Protein AF-A0AB36JUI7-F1 (afdb_monomer)

Mean predicted aligned error: 5.94 Å

Secondary structure (DSSP, 8-state):
-HHHHHHHHHHHHHHHHHHHHHH-HHHIIIIIIIIIIIHHHHHHHHHT-HHHHHTTTHHHHHHHHHHHHHHHHHHHHHHHHHTT---S---

Organism: NCBI:txid1908198

Nearest PDB structures (foldseek):
  5z51-assembly1_A  TM=6.306E-01  e=5.910E+00  Mycobacterium tuberculosis H37Rv

pLDDT: mean 90.07, std 15.05, range [38.38, 98.69]

Solvent-accessible surface area (backbone atoms only — not comparable to full-atom values): 4993 Å² total; per-residue (Å²): 110,71,69,60,54,54,53,52,50,52,29,33,56,50,24,55,53,49,55,56,43,67,70,34,69,64,46,37,52,52,46,55,42,38,46,56,43,51,44,41,56,50,38,60,54,46,59,72,34,65,72,32,53,77,67,65,43,46,63,62,47,49,52,54,44,50,52,42,50,54,54,52,51,50,52,52,48,32,47,64,58,19,73,62,63,74,75,93,78,76,133

Foldseek 3Di:
DVVVVVVLVVLQVLLVVLVVLCVDPVSCVCQVPNQQPPLLVVLVVLLPDPVCVVVVVNVVSVVSNVVSVVVVVVNVVSNVSNVPDPPPPPD

Structure (mmCIF, N/CA/C/O backbone):
data_AF-A0AB36JUI7-F1
#
_entry.id   AF-A0AB36JUI7-F1
#
loop_
_atom_site.group_PDB
_atom_site.id
_atom_site.type_symbol
_atom_site.label_atom_id
_atom_site.label_alt_id
_atom_site.label_comp_id
_atom_site.label_asym_id
_atom_site.label_entity_id
_atom_site.label_seq_id
_atom_site.pdbx_PDB_ins_code
_atom_site.Cartn_x
_atom_site.Cartn_y
_atom_site.Cartn_z
_atom_site.occupancy
_atom_site.B_iso_or_equiv
_atom_site.auth_seq_id
_atom_site.auth_comp_id
_atom_site.auth_asym_id
_atom_site.auth_atom_id
_atom_site.pdbx_PDB_model_num
ATOM 1 N N . GLN A 1 1 ? 31.153 0.828 -13.019 1.00 61.03 1 GLN A N 1
ATOM 2 C CA . GLN A 1 1 ? 30.295 1.150 -14.173 1.00 61.03 1 GLN A CA 1
ATOM 3 C C . GLN A 1 1 ? 29.275 0.038 -14.361 1.00 61.03 1 GLN A C 1
ATOM 5 O O . GLN A 1 1 ? 28.115 0.290 -14.092 1.00 61.03 1 GLN A O 1
ATOM 10 N N . GLU A 1 2 ? 29.715 -1.206 -14.557 1.00 62.47 2 GLU A N 1
ATOM 11 C CA . GLU A 1 2 ? 28.845 -2.390 -14.718 1.00 62.47 2 GLU A CA 1
ATOM 12 C C . GLU A 1 2 ? 27.763 -2.592 -13.626 1.00 62.47 2 GLU A C 1
ATOM 14 O O . GLU A 1 2 ? 26.611 -2.851 -13.948 1.00 62.47 2 GLU A O 1
ATOM 19 N N . ILE A 1 3 ? 28.075 -2.405 -12.333 1.00 65.12 3 ILE A N 1
ATOM 20 C CA . ILE A 1 3 ? 27.075 -2.547 -11.244 1.00 65.12 3 ILE A CA 1
ATOM 21 C C . ILE A 1 3 ? 25.949 -1.503 -11.350 1.00 65.12 3 ILE A C 1
ATOM 23 O O . ILE A 1 3 ? 24.790 -1.832 -11.125 1.00 65.12 3 ILE A O 1
ATOM 27 N N . LEU A 1 4 ? 26.282 -0.263 -11.726 1.00 64.69 4 LEU A N 1
ATOM 28 C CA . LEU A 1 4 ? 25.301 0.821 -11.850 1.00 64.69 4 LEU A CA 1
ATOM 29 C C . LEU A 1 4 ? 24.381 0.600 -13.057 1.00 64.69 4 LEU A C 1
ATOM 31 O O . LEU A 1 4 ? 23.189 0.866 -12.976 1.00 64.69 4 LEU A O 1
ATOM 35 N N . GLU A 1 5 ? 24.915 0.068 -14.157 1.00 66.44 5 GLU A N 1
ATOM 36 C CA . GLU A 1 5 ? 24.139 -0.267 -15.359 1.00 66.44 5 GLU A CA 1
ATOM 37 C C . GLU A 1 5 ? 23.146 -1.413 -15.094 1.00 66.44 5 GLU A C 1
ATOM 39 O O . GLU A 1 5 ? 21.990 -1.351 -15.515 1.00 66.44 5 GLU A O 1
ATOM 44 N N . VAL A 1 6 ? 23.559 -2.434 -14.330 1.00 67.31 6 VAL A N 1
ATOM 45 C CA . VAL A 1 6 ? 22.677 -3.540 -13.915 1.00 67.31 6 VAL A CA 1
ATOM 46 C C . VAL A 1 6 ? 21.580 -3.055 -12.963 1.00 67.31 6 VAL A C 1
ATOM 48 O O . VAL A 1 6 ? 20.417 -3.428 -13.130 1.00 6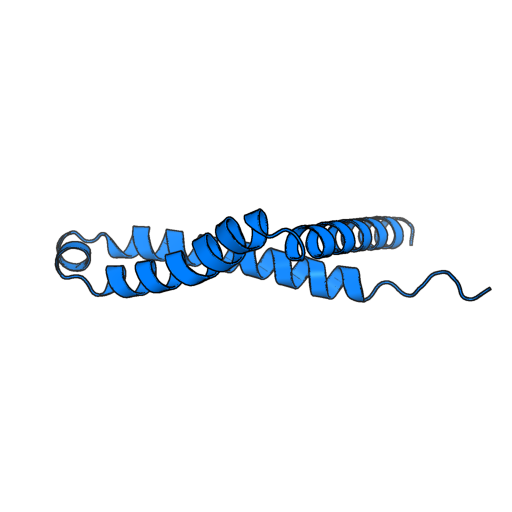7.31 6 VAL A O 1
ATOM 51 N N . GLU A 1 7 ? 21.921 -2.206 -11.989 1.00 67.62 7 GLU A N 1
ATOM 52 C CA . GLU A 1 7 ? 20.938 -1.610 -11.077 1.00 67.62 7 GLU A CA 1
ATOM 53 C C . GLU A 1 7 ? 19.939 -0.712 -11.823 1.00 67.62 7 GLU A C 1
ATOM 55 O O . GLU A 1 7 ? 18.734 -0.820 -11.588 1.00 67.62 7 GLU A O 1
ATOM 60 N N . ASN A 1 8 ? 20.398 0.105 -12.775 1.00 78.56 8 ASN A N 1
ATOM 61 C CA . ASN A 1 8 ? 19.524 0.950 -13.593 1.00 78.56 8 ASN A CA 1
ATOM 62 C C . ASN A 1 8 ? 18.531 0.125 -14.423 1.00 78.56 8 ASN A C 1
ATOM 64 O O . ASN A 1 8 ? 17.337 0.440 -14.456 1.00 78.56 8 ASN A O 1
ATOM 68 N N . ARG A 1 9 ? 18.987 -0.969 -15.049 1.00 84.50 9 ARG A N 1
ATOM 69 C CA . ARG A 1 9 ? 18.103 -1.860 -15.816 1.00 84.50 9 ARG A CA 1
ATOM 70 C C . ARG A 1 9 ? 17.039 -2.507 -14.929 1.00 84.50 9 ARG A C 1
ATOM 72 O O . ARG A 1 9 ? 15.869 -2.523 -15.301 1.00 84.50 9 ARG A O 1
ATOM 79 N N . TYR A 1 10 ? 17.424 -2.972 -13.740 1.00 89.44 10 TYR A N 1
ATOM 80 C CA . TYR A 1 10 ? 16.496 -3.568 -12.777 1.00 89.44 10 TYR A CA 1
ATOM 81 C C . TYR A 1 10 ? 15.350 -2.614 -12.399 1.00 89.44 10 TYR A C 1
ATOM 83 O O . TYR A 1 10 ? 14.180 -3.002 -12.435 1.00 89.44 10 TYR A O 1
ATOM 91 N N . TRP A 1 11 ? 15.659 -1.355 -12.067 1.00 90.81 11 TRP A N 1
ATOM 92 C CA . TRP A 1 11 ? 14.629 -0.379 -11.692 1.00 90.81 11 TRP A CA 1
ATOM 93 C C . TRP A 1 11 ? 13.750 0.041 -12.873 1.00 90.81 11 TRP A C 1
ATOM 95 O O . TRP A 1 11 ? 12.549 0.232 -12.686 1.00 90.81 11 TRP A O 1
ATOM 105 N N . THR A 1 12 ? 14.313 0.105 -14.081 1.00 92.25 12 THR A N 1
ATOM 106 C CA . THR A 1 12 ? 13.568 0.391 -15.320 1.00 92.25 12 THR A CA 1
ATOM 107 C C . THR A 1 12 ? 12.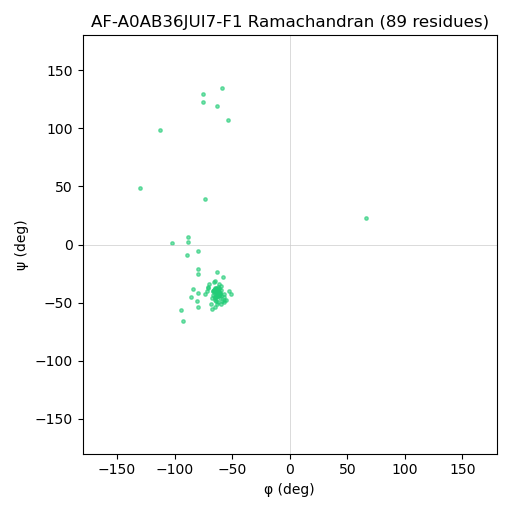541 -0.705 -15.620 1.00 92.25 12 THR A C 1
ATOM 109 O O . THR A 1 12 ? 11.364 -0.426 -15.841 1.00 92.25 12 THR A O 1
ATOM 112 N N . GLU A 1 13 ? 12.949 -1.976 -15.562 1.00 93.62 13 GLU A N 1
ATOM 113 C CA . GLU A 1 13 ? 12.035 -3.113 -15.743 1.00 93.62 13 GLU A CA 1
ATOM 114 C C . GLU A 1 13 ? 10.940 -3.124 -14.670 1.00 93.62 13 GLU A C 1
ATOM 116 O O . GLU A 1 13 ? 9.756 -3.321 -14.966 1.00 93.62 13 GLU A O 1
ATOM 121 N N . MET A 1 14 ? 11.316 -2.850 -13.418 1.00 95.88 14 MET A N 1
ATOM 122 C CA . MET A 1 14 ? 10.360 -2.791 -12.319 1.00 95.88 14 MET A CA 1
ATOM 123 C C . MET A 1 14 ? 9.344 -1.663 -12.472 1.00 95.88 14 MET A C 1
ATOM 125 O O . MET A 1 14 ? 8.164 -1.862 -12.169 1.00 95.88 14 MET A O 1
ATOM 129 N N . PHE A 1 15 ? 9.777 -0.510 -12.977 1.00 96.06 15 PHE A N 1
ATOM 130 C CA . PHE A 1 15 ? 8.899 0.602 -13.301 1.00 96.06 15 PHE A CA 1
ATOM 131 C C . PHE A 1 15 ? 7.893 0.228 -14.390 1.00 96.06 15 PHE A C 1
ATOM 133 O O . PHE A 1 15 ? 6.692 0.361 -14.154 1.00 96.06 15 PHE A O 1
ATOM 140 N N . HIS A 1 16 ? 8.338 -0.358 -15.506 1.00 95.69 16 HIS A N 1
ATOM 141 C CA . HIS A 1 16 ? 7.431 -0.814 -16.565 1.00 95.69 16 HIS A CA 1
ATOM 142 C C . HIS A 1 16 ? 6.386 -1.817 -16.055 1.00 95.69 16 HIS A C 1
ATOM 144 O O . HIS A 1 16 ? 5.200 -1.718 -16.376 1.00 95.69 16 HIS A O 1
ATOM 150 N N . HIS A 1 17 ? 6.788 -2.773 -15.212 1.00 97.12 17 HIS A N 1
ATOM 151 C CA . HIS A 1 17 ? 5.843 -3.701 -14.590 1.00 97.12 17 HIS A CA 1
ATOM 152 C C . HIS A 1 17 ? 4.838 -2.989 -13.683 1.00 97.12 17 HIS A C 1
ATOM 154 O O . HIS A 1 17 ? 3.645 -3.303 -13.714 1.00 97.12 17 HIS A O 1
ATOM 160 N N . LEU A 1 18 ? 5.298 -2.026 -12.884 1.00 97.12 18 LEU A N 1
ATOM 161 C CA . LEU A 1 18 ? 4.427 -1.250 -12.012 1.00 97.12 18 LEU A CA 1
ATOM 162 C C . LEU A 1 18 ? 3.438 -0.392 -12.814 1.00 97.12 18 LEU A C 1
ATOM 164 O O . LEU A 1 18 ? 2.266 -0.330 -12.442 1.00 97.12 18 LEU A O 1
ATOM 168 N N . GLU A 1 19 ? 3.857 0.215 -13.924 1.00 97.00 19 GLU A N 1
ATOM 169 C CA . GLU A 1 19 ? 2.971 0.973 -14.812 1.00 97.00 19 GLU A CA 1
ATOM 170 C C . GLU A 1 19 ? 1.858 0.102 -15.402 1.00 97.00 19 GLU A C 1
ATOM 172 O O . GLU A 1 19 ? 0.680 0.472 -15.356 1.00 97.00 19 GLU A O 1
ATOM 177 N N . GLU A 1 20 ? 2.198 -1.088 -15.901 1.00 97.56 20 GLU A N 1
ATOM 178 C CA . GLU A 1 20 ? 1.209 -2.029 -16.430 1.00 97.56 20 GLU A CA 1
ATOM 179 C C . GLU A 1 20 ? 0.245 -2.517 -15.340 1.00 97.56 20 GLU A C 1
ATOM 181 O O . GLU A 1 20 ? -0.975 -2.562 -15.542 1.00 97.56 20 GLU A O 1
ATOM 186 N N . LEU A 1 21 ? 0.753 -2.800 -14.137 1.00 97.75 21 LEU A N 1
ATOM 187 C CA . LEU A 1 21 ? -0.090 -3.138 -12.991 1.00 97.75 21 LEU A CA 1
ATOM 188 C C . LEU A 1 21 ? -1.034 -1.990 -12.628 1.00 97.75 21 LEU A C 1
ATOM 190 O O . LEU A 1 21 ? -2.221 -2.226 -12.395 1.00 97.75 21 LEU A O 1
ATOM 194 N N . LYS A 1 22 ? -0.561 -0.740 -12.642 1.00 97.25 22 LYS A N 1
ATOM 195 C CA . LYS A 1 22 ? -1.394 0.436 -12.360 1.00 97.25 22 LYS A CA 1
ATOM 196 C C . LYS A 1 22 ? -2.522 0.625 -13.377 1.00 97.25 22 LYS A C 1
ATOM 198 O O . LYS A 1 22 ? -3.540 1.209 -13.010 1.00 97.25 22 LYS A O 1
ATOM 203 N N . LYS A 1 23 ? -2.417 0.096 -14.602 1.00 97.94 23 LYS A N 1
ATOM 204 C CA . LYS A 1 23 ? -3.508 0.084 -15.601 1.00 97.94 23 LYS A CA 1
ATOM 205 C C . LYS A 1 23 ? -4.536 -1.032 -15.353 1.00 97.94 23 LYS A C 1
ATOM 207 O O . LYS A 1 23 ? -5.678 -0.940 -15.811 1.00 97.94 23 LYS A O 1
ATOM 212 N N . ASN A 1 24 ? -4.174 -2.084 -14.618 1.00 98.38 24 ASN A N 1
ATOM 213 C CA . ASN A 1 24 ? -5.047 -3.224 -14.352 1.00 98.38 24 ASN A CA 1
ATOM 214 C C . ASN A 1 24 ? -6.135 -2.895 -13.307 1.00 98.38 24 ASN A C 1
ATOM 216 O O . ASN A 1 24 ? -5.848 -2.580 -12.153 1.00 98.38 24 ASN A O 1
ATOM 220 N N . LYS A 1 25 ? -7.413 -3.057 -13.676 1.00 98.50 25 LYS A N 1
ATOM 221 C CA . LYS A 1 25 ? -8.564 -2.741 -12.803 1.00 98.50 25 LYS A CA 1
ATOM 222 C C . LYS A 1 25 ? -8.615 -3.563 -11.510 1.00 98.50 25 LYS A C 1
ATOM 224 O O . LYS A 1 25 ? -9.065 -3.057 -10.485 1.00 98.50 25 LYS A O 1
ATOM 229 N N . HIS A 1 26 ? -8.177 -4.821 -11.540 1.00 98.50 26 HIS A N 1
ATOM 230 C CA . HIS A 1 26 ? -8.157 -5.668 -10.346 1.00 98.50 26 HIS A CA 1
ATOM 231 C C . HIS A 1 26 ? -7.059 -5.227 -9.381 1.00 98.50 26 HIS A C 1
ATOM 233 O O . HIS A 1 26 ? -7.299 -5.162 -8.178 1.00 98.50 26 HIS A O 1
ATOM 239 N N . PHE A 1 27 ? -5.892 -4.852 -9.906 1.00 98.50 27 PHE A N 1
ATOM 240 C CA . PHE A 1 27 ? -4.811 -4.288 -9.105 1.00 98.50 27 PHE A CA 1
ATOM 241 C C . PHE A 1 27 ? -5.205 -2.947 -8.477 1.00 98.50 27 PHE A C 1
ATOM 243 O O . PHE A 1 27 ? -5.028 -2.753 -7.273 1.00 98.50 27 PHE A O 1
ATOM 250 N N . GLN A 1 28 ? -5.824 -2.057 -9.259 1.00 98.62 28 GLN A N 1
ATOM 251 C CA . GLN A 1 28 ? -6.374 -0.797 -8.755 1.00 98.62 28 GLN A CA 1
ATOM 252 C C . GLN A 1 28 ? -7.368 -1.032 -7.611 1.00 98.62 28 GLN A C 1
ATOM 254 O O . GLN A 1 28 ? -7.269 -0.389 -6.569 1.00 98.62 28 GLN A O 1
ATOM 259 N N . ALA A 1 29 ? -8.308 -1.968 -7.773 1.00 98.69 29 ALA A N 1
ATOM 260 C CA . ALA A 1 29 ? -9.315 -2.249 -6.756 1.00 98.69 29 ALA A CA 1
ATOM 261 C C . ALA A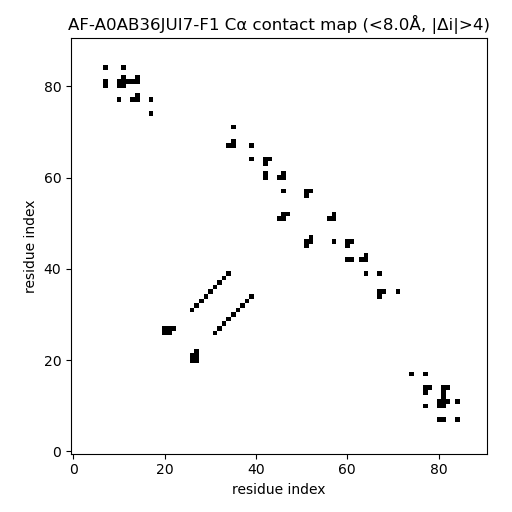 1 29 ? -8.718 -2.880 -5.488 1.00 98.69 29 ALA A C 1
ATOM 263 O O . ALA A 1 29 ? -9.050 -2.462 -4.380 1.00 98.69 29 ALA A O 1
ATOM 264 N N . LEU A 1 30 ? -7.846 -3.879 -5.640 1.00 98.50 30 LEU A N 1
ATOM 265 C CA . LEU A 1 30 ? -7.342 -4.670 -4.520 1.00 98.50 30 LEU A CA 1
ATOM 266 C C . LEU A 1 30 ? -6.210 -3.965 -3.768 1.00 98.50 30 LEU A C 1
ATOM 268 O O . LEU A 1 30 ? -6.243 -3.889 -2.542 1.00 98.50 30 LEU A O 1
ATOM 272 N N . ILE A 1 31 ? -5.212 -3.460 -4.492 1.00 98.38 31 ILE A N 1
ATOM 273 C CA . ILE A 1 31 ? -3.985 -2.929 -3.895 1.00 98.38 31 ILE A CA 1
ATOM 274 C C . ILE A 1 31 ? -4.089 -1.421 -3.701 1.00 98.38 31 ILE A C 1
ATOM 276 O O . ILE A 1 31 ? -3.978 -0.959 -2.569 1.00 98.38 31 ILE A O 1
ATOM 280 N N . LEU A 1 32 ? -4.359 -0.650 -4.760 1.00 98.25 32 LEU A N 1
ATOM 281 C CA . LEU A 1 32 ? -4.351 0.816 -4.651 1.00 98.25 32 LEU A CA 1
ATOM 282 C C . LEU A 1 32 ? -5.516 1.324 -3.792 1.00 98.25 32 LEU A C 1
ATOM 284 O O . LEU A 1 32 ? -5.313 2.066 -2.835 1.00 98.25 32 LEU A O 1
ATOM 288 N N . LYS A 1 33 ? -6.739 0.881 -4.093 1.00 98.38 33 LYS A N 1
ATOM 289 C CA . LYS A 1 33 ? -7.925 1.260 -3.325 1.00 98.38 33 LYS A CA 1
ATOM 290 C C . LYS A 1 33 ? -8.051 0.442 -2.040 1.00 98.38 33 LYS A C 1
ATOM 292 O O . LYS A 1 33 ? -8.153 1.016 -0.966 1.00 98.38 33 LYS A O 1
ATOM 297 N N . GLY A 1 34 ? -8.028 -0.887 -2.120 1.00 98.44 34 GLY A N 1
ATOM 298 C CA . GLY A 1 34 ? -8.262 -1.741 -0.952 1.00 98.44 34 GLY A CA 1
ATOM 299 C C . GLY A 1 34 ? -7.155 -1.659 0.103 1.00 98.44 34 GLY A C 1
ATOM 300 O O . GLY A 1 34 ? -7.424 -1.382 1.273 1.00 98.44 34 GLY A O 1
ATOM 301 N N . TYR A 1 35 ? -5.907 -1.908 -0.295 1.00 98.31 35 TYR A N 1
ATOM 302 C CA . TYR A 1 35 ? -4.793 -2.033 0.645 1.00 98.31 35 TYR A CA 1
ATOM 303 C C . TYR A 1 35 ? -4.147 -0.692 1.020 1.00 98.31 35 TYR A C 1
ATOM 305 O O . TYR A 1 35 ? -3.911 -0.457 2.201 1.00 98.31 35 TYR A O 1
ATOM 313 N N . PHE A 1 36 ? -3.874 0.200 0.064 1.00 98.25 36 PHE A N 1
ATOM 314 C CA . PHE A 1 36 ? -3.234 1.486 0.375 1.00 98.25 36 PHE A CA 1
ATOM 315 C C . PHE A 1 36 ? -4.210 2.518 0.936 1.00 98.25 36 PHE A C 1
ATOM 317 O O . PHE A 1 36 ? -3.879 3.201 1.901 1.00 98.25 36 PHE A O 1
ATOM 324 N N . GLN A 1 37 ? -5.420 2.618 0.384 1.00 98.25 37 GLN A N 1
ATOM 325 C CA . GLN A 1 37 ? -6.381 3.633 0.811 1.00 98.25 37 GLN A CA 1
ATOM 326 C C . GLN A 1 37 ? -7.328 3.128 1.910 1.00 98.25 37 GLN A C 1
ATOM 328 O O . GLN A 1 37 ? -7.277 3.606 3.045 1.00 98.25 37 GLN A O 1
ATOM 333 N N . ASP A 1 38 ? -8.189 2.158 1.598 1.00 98.44 38 ASP A N 1
ATOM 334 C CA . ASP A 1 38 ? -9.287 1.746 2.476 1.00 98.44 38 ASP A CA 1
ATOM 335 C C . ASP A 1 38 ? -8.747 1.140 3.787 1.00 98.44 38 ASP A C 1
ATOM 337 O O . ASP A 1 38 ? -9.188 1.513 4.877 1.00 98.44 38 ASP A O 1
ATOM 341 N N . LYS A 1 39 ? -7.739 0.254 3.720 1.00 97.56 39 LYS A N 1
ATOM 342 C CA . LYS A 1 3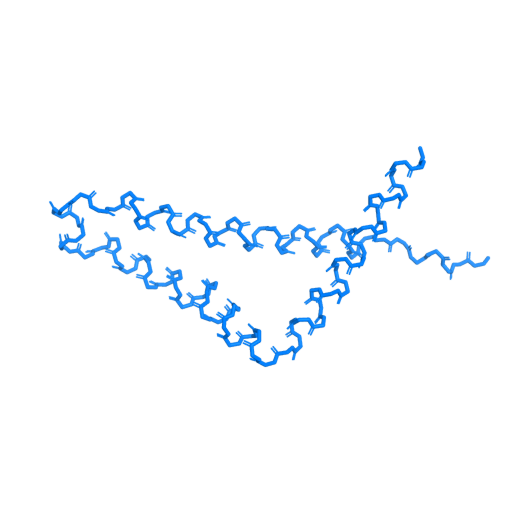9 ? -7.117 -0.333 4.921 1.00 97.56 39 LYS A CA 1
ATOM 343 C C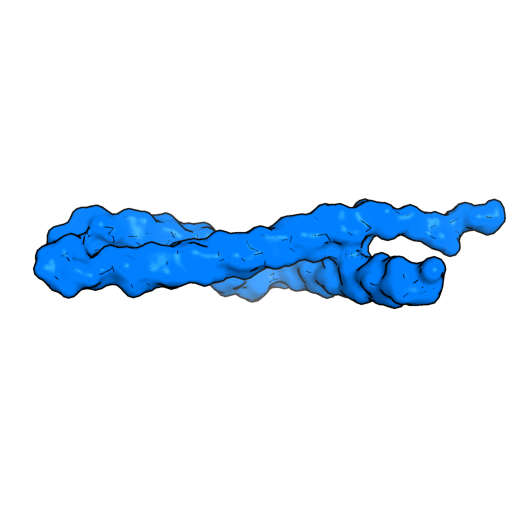 . LYS A 1 39 ? -6.443 0.723 5.803 1.00 97.56 39 LYS A C 1
ATOM 345 O O . LYS A 1 39 ? -6.576 0.633 7.022 1.00 97.56 39 LYS A O 1
ATOM 350 N N . ALA A 1 40 ? -5.772 1.723 5.228 1.00 97.50 40 ALA A N 1
ATOM 351 C CA . ALA A 1 40 ? -5.136 2.787 6.005 1.00 97.50 40 ALA A CA 1
ATOM 352 C C . ALA A 1 40 ? -6.169 3.640 6.759 1.00 97.50 40 ALA A C 1
ATOM 354 O O . ALA A 1 40 ? -6.050 3.835 7.969 1.00 97.50 40 ALA A O 1
ATOM 355 N N . VAL A 1 41 ? -7.231 4.077 6.074 1.00 98.25 41 VAL A N 1
ATOM 356 C CA . VAL A 1 41 ? -8.330 4.848 6.687 1.00 98.25 41 VAL A CA 1
ATOM 357 C C . VAL A 1 41 ? -9.005 4.052 7.808 1.00 98.25 41 VAL A C 1
ATOM 359 O O . VAL A 1 41 ? -9.244 4.574 8.903 1.00 98.25 41 VAL A O 1
ATOM 362 N N . ASN A 1 42 ? -9.264 2.766 7.566 1.00 97.75 42 ASN A N 1
ATOM 363 C CA . ASN A 1 42 ? -9.850 1.878 8.564 1.00 97.75 42 ASN A CA 1
ATOM 364 C C . ASN A 1 42 ? -8.916 1.672 9.761 1.00 97.75 42 ASN A C 1
ATOM 366 O O . ASN A 1 42 ? -9.371 1.723 10.902 1.00 97.75 42 ASN A O 1
ATOM 370 N N . GLY A 1 43 ? -7.615 1.487 9.528 1.00 97.38 43 GLY A N 1
ATOM 371 C CA . GLY A 1 43 ? -6.621 1.336 10.590 1.00 97.38 43 GLY A CA 1
ATOM 372 C C . GLY A 1 43 ? -6.525 2.577 11.478 1.00 97.38 43 GLY A C 1
ATOM 373 O O . GLY A 1 43 ? -6.564 2.458 12.700 1.00 97.38 43 GLY A O 1
ATOM 374 N N . VAL A 1 44 ? -6.504 3.779 10.891 1.00 96.94 44 VAL A N 1
ATOM 375 C CA . VAL A 1 44 ? -6.532 5.037 11.660 1.00 96.94 44 VAL A CA 1
ATOM 376 C C . VAL A 1 44 ? -7.808 5.143 12.497 1.00 96.94 44 VAL A C 1
ATOM 378 O O . VAL A 1 44 ? -7.750 5.506 13.670 1.00 96.94 44 VAL A O 1
ATOM 381 N N . SER A 1 45 ? -8.952 4.755 11.934 1.00 97.50 45 SER A N 1
ATOM 382 C CA . SER A 1 45 ? -10.219 4.731 12.670 1.00 97.50 45 SER A CA 1
ATOM 383 C C . SER A 1 45 ? -10.196 3.726 13.829 1.00 97.50 45 SER A C 1
ATOM 385 O O . SER A 1 45 ? -10.689 4.026 14.914 1.00 97.50 45 SER A O 1
ATOM 387 N N . LEU A 1 46 ? -9.588 2.548 13.636 1.00 97.12 46 LEU A N 1
ATOM 388 C CA . LEU A 1 46 ? -9.431 1.525 14.675 1.00 97.12 46 LEU A CA 1
ATOM 389 C C . LEU A 1 46 ? -8.586 2.015 15.855 1.00 97.12 46 LEU A C 1
ATOM 391 O O . LEU A 1 46 ? -8.908 1.690 16.996 1.00 97.12 46 LEU A O 1
ATOM 395 N N . LEU A 1 47 ? -7.548 2.825 15.616 1.00 97.38 47 LEU A N 1
ATOM 396 C CA . LEU A 1 47 ? -6.708 3.372 16.691 1.00 97.38 47 LEU A CA 1
ATOM 397 C C . LEU A 1 47 ? -7.497 4.190 17.722 1.00 97.38 47 LEU A C 1
ATOM 399 O O . LEU A 1 47 ? -7.080 4.258 18.880 1.00 97.38 47 LEU A O 1
ATOM 403 N N . ALA A 1 48 ? -8.614 4.792 17.309 1.00 96.12 48 ALA A N 1
ATOM 404 C CA . ALA A 1 48 ? -9.480 5.597 18.164 1.00 96.12 48 ALA A CA 1
ATOM 405 C C . ALA A 1 48 ? -10.576 4.785 18.875 1.00 96.12 48 ALA A C 1
ATOM 407 O O . ALA A 1 48 ? -11.268 5.328 19.731 1.00 96.12 48 ALA A O 1
ATOM 408 N N . GLN A 1 49 ? -10.768 3.505 18.542 1.00 97.44 49 GLN A N 1
ATOM 409 C CA . GLN A 1 49 ? -11.842 2.715 19.141 1.00 97.44 49 GLN A CA 1
ATOM 410 C C . GLN A 1 49 ? -11.499 2.308 20.577 1.00 97.44 49 GLN A C 1
ATOM 412 O O . GLN A 1 49 ? -10.459 1.696 20.824 1.00 97.44 49 GLN A O 1
ATOM 417 N N . ASP A 1 50 ? -12.418 2.562 21.513 1.00 97.12 50 ASP A N 1
ATOM 418 C CA . ASP A 1 50 ? -12.228 2.285 22.945 1.00 97.12 50 ASP A CA 1
ATOM 419 C C . ASP A 1 50 ? -11.793 0.847 23.217 1.00 97.12 50 ASP A C 1
ATOM 421 O O . ASP A 1 50 ? -10.896 0.604 24.020 1.00 97.12 50 ASP A O 1
ATOM 425 N N . HIS A 1 51 ? -12.368 -0.117 22.498 1.00 96.19 51 HIS A N 1
ATOM 426 C CA . HIS A 1 51 ? -12.005 -1.519 22.660 1.00 96.19 51 HIS A CA 1
ATOM 427 C C . HIS A 1 51 ? -10.548 -1.803 22.237 1.00 96.19 51 HIS A C 1
ATOM 429 O O . HIS A 1 51 ? -9.908 -2.675 22.817 1.00 96.19 51 HIS A O 1
ATOM 435 N N . ILE A 1 52 ? -9.992 -1.086 21.255 1.00 97.75 52 ILE A N 1
ATOM 436 C CA . ILE A 1 52 ? -8.580 -1.207 20.856 1.00 97.75 52 ILE A CA 1
ATOM 437 C C . ILE A 1 52 ? -7.683 -0.562 21.911 1.00 97.75 52 ILE A C 1
ATOM 439 O O . ILE A 1 52 ? -6.654 -1.135 22.280 1.00 97.75 52 ILE A O 1
ATOM 443 N N . VAL A 1 53 ? -8.084 0.605 22.422 1.00 97.00 53 VAL A N 1
ATOM 444 C CA . VAL A 1 53 ? -7.338 1.358 23.438 1.00 97.00 53 VAL A CA 1
ATOM 445 C C . VAL A 1 53 ? -7.274 0.584 24.753 1.00 97.00 53 VAL A C 1
ATOM 447 O O . VAL A 1 53 ? -6.184 0.325 25.259 1.00 97.00 53 VAL A O 1
ATOM 450 N N . GLN A 1 54 ? -8.427 0.175 25.281 1.00 97.38 54 GLN A N 1
ATOM 451 C CA . GLN A 1 54 ? -8.548 -0.490 26.579 1.00 97.38 54 GLN A CA 1
ATOM 452 C C . GLN A 1 54 ? -7.869 -1.863 26.597 1.00 97.38 54 GLN A C 1
ATOM 454 O O . GLN A 1 54 ? -7.313 -2.255 27.617 1.00 97.38 54 GLN A O 1
ATOM 459 N N . ASN A 1 55 ? -7.855 -2.571 25.463 1.00 97.12 55 ASN A N 1
ATOM 460 C CA . ASN A 1 55 ? -7.168 -3.859 25.341 1.00 97.12 55 ASN A CA 1
ATOM 461 C C . ASN A 1 55 ? -5.692 -3.731 24.919 1.00 97.12 55 ASN A C 1
ATOM 463 O O . ASN A 1 55 ? -5.062 -4.743 24.621 1.00 97.12 55 ASN A O 1
ATOM 467 N N . GLY A 1 56 ? -5.135 -2.515 24.839 1.00 96.25 56 G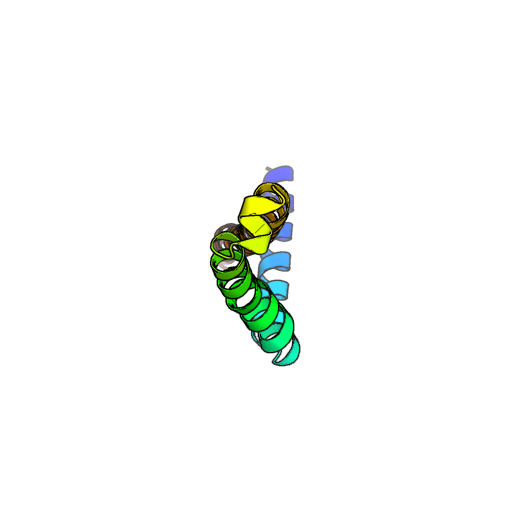LY A N 1
ATOM 468 C CA . GLY A 1 56 ? -3.720 -2.303 24.514 1.00 96.25 56 GLY A CA 1
ATOM 469 C C . GLY A 1 56 ? -3.314 -2.722 23.094 1.00 96.25 56 GLY A C 1
ATOM 470 O O . GLY A 1 56 ? -2.140 -2.971 22.846 1.00 96.25 56 GLY A O 1
ATOM 471 N N . LYS A 1 57 ? -4.256 -2.792 22.144 1.00 97.88 57 LYS A N 1
ATOM 472 C CA . LYS A 1 57 ? -4.028 -3.324 20.783 1.00 97.88 57 LYS A CA 1
ATOM 473 C C . LYS A 1 57 ? -3.541 -2.289 19.765 1.00 97.88 57 LYS A C 1
ATOM 475 O O . LYS A 1 57 ? -3.361 -2.617 18.595 1.00 97.88 57 LYS A O 1
ATOM 480 N N . ARG A 1 58 ? -3.321 -1.037 20.185 1.00 97.25 58 ARG A N 1
ATOM 481 C CA . ARG A 1 58 ? -2.892 0.044 19.278 1.00 97.25 58 ARG A CA 1
ATOM 482 C C . ARG A 1 58 ? -1.564 -0.252 18.586 1.00 97.25 58 ARG A C 1
ATOM 484 O O . ARG A 1 58 ? -1.423 0.110 17.429 1.00 97.25 58 ARG A O 1
ATOM 491 N N . SER A 1 59 ? -0.618 -0.911 19.257 1.00 98.00 59 SER A N 1
ATOM 492 C CA . SER A 1 59 ? 0.675 -1.280 18.662 1.00 98.00 59 SER A CA 1
ATOM 493 C C . SER A 1 59 ? 0.511 -2.156 17.424 1.00 98.00 59 SER A C 1
ATOM 495 O O . SER A 1 59 ? 1.038 -1.805 16.377 1.00 98.00 59 SER A O 1
ATOM 497 N N . ALA A 1 60 ? -0.302 -3.211 17.506 1.00 97.88 60 ALA A N 1
ATOM 498 C CA . ALA A 1 60 ? -0.570 -4.091 16.369 1.00 97.88 60 ALA A CA 1
ATOM 499 C C . ALA A 1 60 ? -1.217 -3.336 15.192 1.00 97.88 60 ALA A C 1
ATOM 501 O O . ALA A 1 60 ? -0.807 -3.492 14.046 1.00 97.88 60 ALA A O 1
ATOM 502 N N . VAL A 1 61 ? -2.182 -2.451 15.473 1.00 98.06 61 VAL A N 1
ATOM 503 C CA . VAL A 1 61 ? -2.811 -1.618 14.430 1.00 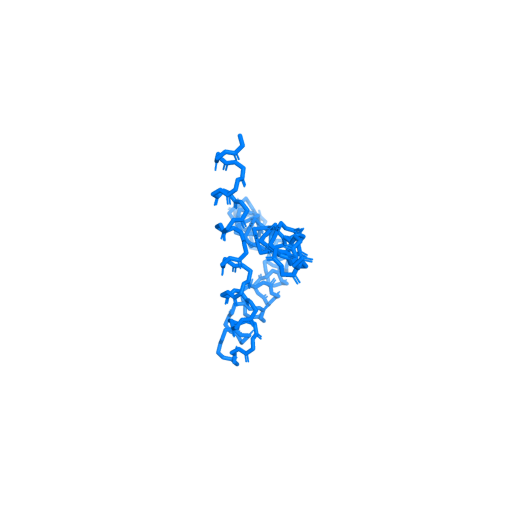98.06 61 VAL A CA 1
ATOM 504 C C . VAL A 1 61 ? -1.799 -0.644 13.807 1.00 98.06 61 VAL A C 1
ATOM 506 O O . VAL A 1 61 ? -1.821 -0.422 12.599 1.00 98.06 61 VAL A O 1
ATOM 509 N N . MET A 1 62 ? -0.887 -0.075 14.603 1.00 98.25 62 MET A N 1
ATOM 510 C CA . MET A 1 62 ? 0.183 0.787 14.091 1.00 98.25 62 MET A CA 1
ATOM 511 C C . MET A 1 62 ? 1.180 0.013 13.223 1.00 98.25 62 MET A C 1
ATOM 513 O O . MET A 1 62 ? 1.590 0.529 12.190 1.00 98.25 62 MET A O 1
ATOM 517 N N . GLU A 1 63 ? 1.548 -1.214 13.592 1.00 98.38 63 GLU A N 1
ATOM 518 C CA . GLU A 1 63 ? 2.427 -2.071 12.783 1.00 98.38 63 GLU A CA 1
ATOM 519 C C . GLU A 1 63 ? 1.817 -2.375 11.408 1.00 98.38 63 GLU A C 1
ATOM 521 O O . GLU A 1 63 ? 2.506 -2.260 10.392 1.00 98.38 63 GLU A O 1
ATOM 526 N N . ASP A 1 64 ? 0.512 -2.654 11.356 1.00 97.88 64 ASP A N 1
ATOM 527 C CA . ASP A 1 64 ? -0.215 -2.835 10.096 1.00 97.88 64 ASP A CA 1
ATOM 528 C C . ASP A 1 64 ? -0.188 -1.571 9.222 1.00 97.88 64 ASP A C 1
ATOM 530 O O . ASP A 1 64 ? 0.038 -1.653 8.012 1.00 97.88 64 ASP A O 1
ATOM 534 N N . LEU A 1 65 ? -0.391 -0.391 9.816 1.00 98.38 65 LEU A N 1
ATOM 535 C CA . LEU A 1 65 ? -0.325 0.889 9.099 1.00 98.38 65 LEU A CA 1
ATOM 536 C C . LEU A 1 65 ? 1.090 1.188 8.586 1.00 98.38 65 LEU A C 1
ATOM 538 O O . LEU A 1 65 ? 1.255 1.659 7.460 1.00 98.38 65 LEU A O 1
ATOM 542 N N . ILE A 1 66 ? 2.118 0.868 9.374 1.00 98.31 66 ILE A N 1
ATOM 543 C CA . ILE A 1 66 ? 3.521 0.991 8.962 1.00 98.31 66 ILE A CA 1
ATOM 544 C C . ILE A 1 66 ? 3.810 0.070 7.774 1.00 98.31 66 ILE A C 1
ATOM 546 O O . ILE A 1 66 ?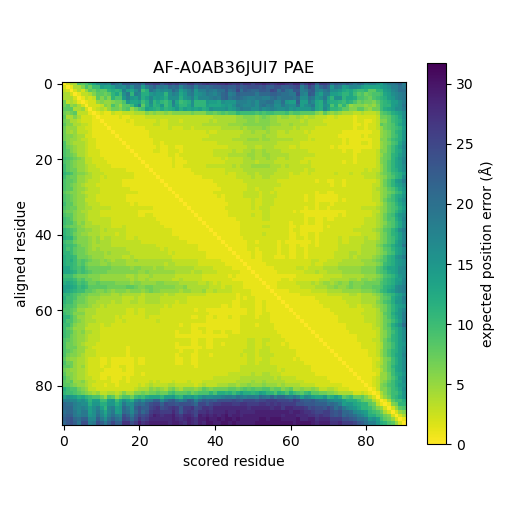 4.512 0.475 6.850 1.00 98.31 66 ILE A O 1
ATOM 550 N N . ALA A 1 67 ? 3.263 -1.147 7.758 1.00 98.31 67 ALA A N 1
ATOM 551 C CA . ALA A 1 67 ? 3.427 -2.063 6.633 1.00 98.31 67 ALA A CA 1
ATOM 552 C C . ALA A 1 67 ? 2.784 -1.524 5.344 1.00 98.31 67 ALA A C 1
ATOM 554 O O . ALA A 1 67 ? 3.370 -1.664 4.269 1.00 98.31 67 ALA A O 1
ATOM 555 N N . VAL A 1 68 ? 1.616 -0.875 5.444 1.00 98.25 68 VAL A N 1
ATOM 556 C CA . VAL A 1 68 ? 0.994 -0.171 4.309 1.00 98.25 68 VAL A CA 1
ATOM 557 C C . VAL A 1 68 ? 1.922 0.932 3.791 1.00 98.25 68 VAL A C 1
ATOM 559 O O . VAL A 1 68 ? 2.242 0.933 2.603 1.00 98.25 68 VAL A O 1
ATOM 562 N N . SER A 1 69 ? 2.416 1.801 4.682 1.00 97.81 69 SER A N 1
ATOM 563 C CA . SER A 1 69 ? 3.332 2.893 4.319 1.00 97.81 69 SER A CA 1
ATOM 564 C C . SER A 1 69 ? 4.591 2.374 3.630 1.00 97.81 69 SER A C 1
ATOM 566 O O . SER A 1 69 ? 4.920 2.825 2.542 1.00 97.81 69 SER A O 1
ATOM 568 N N . LYS A 1 70 ? 5.256 1.364 4.205 1.00 98.56 70 LYS A N 1
ATOM 569 C CA . LYS A 1 70 ? 6.498 0.803 3.652 1.00 98.56 70 LYS A CA 1
ATOM 570 C C . LYS A 1 70 ? 6.323 0.237 2.245 1.00 98.56 70 LYS A C 1
ATOM 572 O O . LYS A 1 70 ? 7.215 0.379 1.414 1.00 98.56 70 LYS A O 1
ATOM 577 N N . LEU A 1 71 ? 5.198 -0.426 1.971 1.00 98.12 71 LEU A N 1
ATOM 578 C CA . LEU A 1 71 ? 4.940 -0.956 0.634 1.00 98.12 71 LEU A CA 1
ATOM 579 C C . LEU A 1 71 ? 4.644 0.169 -0.368 1.00 98.12 71 LEU A C 1
ATOM 581 O O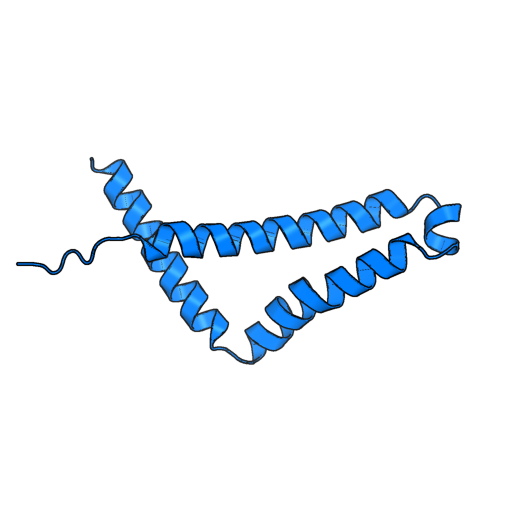 . LEU A 1 71 ? 5.093 0.103 -1.510 1.00 98.12 71 LEU A O 1
ATOM 585 N N . GLN A 1 72 ? 3.932 1.212 0.056 1.00 97.69 72 GLN A N 1
ATOM 586 C CA . GLN A 1 72 ? 3.703 2.386 -0.780 1.00 97.69 72 GLN A CA 1
ATOM 587 C C . GLN A 1 72 ? 5.012 3.149 -1.062 1.00 97.69 72 GLN A C 1
ATOM 589 O O . GLN A 1 72 ? 5.248 3.543 -2.202 1.00 97.69 72 GLN A O 1
ATOM 594 N N . ASP A 1 73 ? 5.902 3.270 -0.075 1.00 98.06 73 ASP A N 1
ATOM 595 C CA . ASP A 1 73 ? 7.237 3.864 -0.235 1.00 98.06 73 ASP A CA 1
ATOM 596 C C . ASP A 1 73 ? 8.098 3.077 -1.233 1.00 98.06 73 ASP A C 1
ATOM 598 O O . ASP A 1 73 ? 8.834 3.661 -2.031 1.00 98.06 73 ASP A O 1
ATOM 602 N N . PHE A 1 74 ? 7.981 1.746 -1.235 1.00 97.69 74 PHE A N 1
ATOM 603 C CA . PHE A 1 74 ? 8.637 0.910 -2.238 1.00 97.69 74 PHE A CA 1
ATOM 604 C C . PHE A 1 74 ? 8.136 1.227 -3.654 1.00 97.69 74 PHE A C 1
ATOM 606 O O . PHE A 1 74 ? 8.949 1.358 -4.564 1.00 97.69 74 PHE A O 1
ATOM 613 N N . PHE A 1 75 ? 6.827 1.424 -3.846 1.00 97.75 75 PHE A N 1
ATOM 614 C CA . PHE A 1 75 ? 6.282 1.802 -5.157 1.00 97.75 75 PHE A CA 1
ATOM 615 C C . PHE A 1 75 ? 6.820 3.162 -5.604 1.00 97.75 75 PHE A C 1
ATOM 617 O O . PHE A 1 75 ? 7.262 3.296 -6.738 1.00 97.75 75 PHE A O 1
ATOM 624 N N . ILE A 1 76 ? 6.852 4.141 -4.697 1.00 96.56 76 ILE A N 1
ATOM 625 C CA . ILE A 1 76 ? 7.399 5.476 -4.976 1.00 96.56 76 ILE A CA 1
ATOM 626 C C . ILE A 1 76 ? 8.885 5.389 -5.342 1.00 96.56 76 ILE A C 1
ATOM 628 O O . ILE A 1 76 ? 9.349 6.092 -6.233 1.00 96.56 76 ILE A O 1
ATOM 632 N N . THR A 1 77 ? 9.636 4.510 -4.679 1.00 95.19 77 THR A N 1
ATOM 633 C CA . THR A 1 77 ? 11.054 4.279 -4.978 1.00 95.19 77 THR A CA 1
ATOM 634 C C . THR A 1 77 ? 11.235 3.689 -6.375 1.00 95.19 77 THR A C 1
ATOM 636 O O . THR A 1 77 ? 12.065 4.186 -7.129 1.00 95.19 77 THR A O 1
ATOM 639 N N . VAL A 1 78 ? 10.434 2.681 -6.743 1.00 95.25 78 VAL A N 1
ATOM 640 C CA . VAL A 1 78 ? 10.431 2.107 -8.100 1.00 95.25 78 VAL A CA 1
ATOM 641 C C . VAL A 1 78 ? 10.134 3.183 -9.143 1.00 95.25 78 VAL A C 1
ATOM 643 O O . VAL A 1 78 ? 10.838 3.261 -10.142 1.00 95.25 78 VAL A O 1
ATOM 646 N N . GLU A 1 79 ? 9.139 4.039 -8.901 1.00 94.38 79 GLU A N 1
ATOM 647 C CA . GLU A 1 79 ? 8.809 5.139 -9.813 1.00 94.38 79 GLU A CA 1
ATOM 648 C C . GLU A 1 79 ? 9.953 6.140 -9.938 1.00 94.38 79 GLU A C 1
ATOM 650 O O . GLU A 1 79 ? 10.391 6.423 -11.045 1.00 94.38 79 GLU A O 1
ATOM 655 N N . ASN A 1 80 ? 10.487 6.624 -8.818 1.00 91.81 80 ASN A N 1
ATOM 656 C CA . ASN A 1 80 ? 11.531 7.644 -8.825 1.00 91.81 80 ASN A CA 1
ATOM 657 C C . ASN A 1 80 ? 12.841 7.157 -9.450 1.00 91.81 80 ASN A C 1
ATOM 659 O O . ASN A 1 80 ? 13.525 7.953 -10.087 1.00 91.81 80 ASN A O 1
ATOM 663 N N . LEU A 1 81 ? 13.222 5.896 -9.220 1.00 90.12 81 LEU A N 1
ATOM 664 C CA . LEU A 1 81 ? 14.475 5.337 -9.732 1.00 90.12 81 LEU A CA 1
ATOM 665 C C . LEU A 1 81 ? 14.332 4.831 -11.170 1.00 90.12 81 LEU A C 1
ATOM 667 O O . LEU A 1 81 ? 15.248 5.012 -11.964 1.00 90.12 81 LEU A O 1
ATOM 671 N N . GLY A 1 82 ? 13.195 4.225 -11.518 1.00 89.12 82 GLY A N 1
ATOM 672 C CA . GLY A 1 82 ? 12.964 3.684 -12.855 1.00 89.12 82 GLY A CA 1
ATOM 673 C C . GLY A 1 82 ? 12.569 4.732 -13.896 1.00 89.12 82 GLY A C 1
ATOM 674 O O . GLY A 1 82 ? 12.867 4.541 -15.067 1.00 89.12 82 GLY A O 1
ATOM 675 N N . SER A 1 83 ? 11.977 5.867 -13.497 1.00 84.81 83 SER A N 1
ATOM 676 C CA . SER A 1 83 ? 11.626 6.953 -14.429 1.00 84.81 83 SER A CA 1
ATOM 677 C C . SER A 1 83 ? 12.804 7.860 -14.814 1.00 84.81 83 SER A C 1
ATOM 679 O O . SER A 1 83 ? 12.616 8.803 -15.577 1.00 84.81 83 SER A O 1
ATOM 681 N N . GLN A 1 84 ? 13.982 7.666 -14.210 1.00 70.75 84 GLN A N 1
ATOM 682 C CA . GLN A 1 84 ? 15.179 8.492 -14.425 1.00 70.75 84 GLN A CA 1
ATOM 683 C C . GLN A 1 84 ? 16.217 7.837 -15.343 1.00 70.75 84 GLN A C 1
ATOM 685 O O . GLN A 1 84 ? 17.271 8.435 -15.563 1.00 70.75 84 GLN A O 1
ATOM 690 N N . ALA A 1 85 ? 15.957 6.637 -15.870 1.00 58.78 85 ALA A N 1
ATOM 691 C CA . ALA A 1 85 ? 16.840 6.039 -16.861 1.00 58.78 85 ALA A CA 1
ATOM 692 C C . ALA A 1 85 ? 16.849 6.932 -18.119 1.00 58.78 85 ALA A C 1
ATOM 694 O O . ALA A 1 85 ? 15.781 7.167 -18.685 1.00 58.78 85 ALA A O 1
ATOM 695 N N . PRO A 1 86 ? 18.008 7.482 -18.530 1.00 52.78 86 PRO A N 1
ATOM 696 C CA . PRO A 1 86 ? 18.124 8.141 -19.821 1.00 52.78 86 PRO A CA 1
ATOM 697 C C . PRO A 1 86 ? 17.774 7.115 -20.894 1.00 52.78 86 PRO A C 1
ATOM 699 O O . PRO A 1 86 ? 18.259 5.985 -20.820 1.00 52.78 86 PRO A O 1
ATOM 702 N N . ASP A 1 87 ? 16.953 7.501 -21.867 1.00 52.50 87 ASP A N 1
ATOM 703 C CA . ASP A 1 87 ? 16.801 6.731 -23.095 1.00 52.50 87 ASP A CA 1
ATOM 704 C C . ASP A 1 87 ? 18.212 6.518 -23.672 1.00 52.50 87 ASP A C 1
ATOM 706 O O . ASP A 1 87 ? 18.843 7.457 -24.156 1.00 52.50 87 ASP A O 1
ATOM 710 N N . GLU A 1 88 ? 18.747 5.296 -23.595 1.00 52.81 88 GLU A N 1
ATOM 711 C CA . GLU A 1 88 ? 19.974 4.890 -24.301 1.00 52.81 88 GLU A CA 1
ATOM 712 C C . GLU A 1 88 ? 19.696 4.724 -25.813 1.00 52.81 88 GLU A C 1
ATOM 714 O O . GLU A 1 88 ? 20.213 3.813 -26.447 1.00 52.81 88 GLU A O 1
ATOM 719 N N . ASP A 1 89 ? 18.875 5.616 -26.378 1.00 50.56 89 ASP A N 1
ATOM 720 C CA . ASP A 1 89 ? 18.512 5.723 -27.792 1.00 50.56 89 ASP A CA 1
ATOM 721 C C . ASP A 1 89 ? 18.691 7.189 -28.261 1.00 50.56 89 ASP A C 1
ATOM 723 O O . ASP A 1 89 ? 17.813 7.787 -28.881 1.00 50.56 89 ASP A O 1
ATOM 727 N N . GLU A 1 90 ? 19.840 7.802 -27.966 1.00 41.00 90 GLU A N 1
ATOM 728 C CA . GLU A 1 90 ? 20.382 8.876 -28.810 1.00 41.00 90 GLU A CA 1
ATOM 729 C C . GLU A 1 90 ? 21.677 8.351 -29.455 1.00 41.00 90 GLU A C 1
ATOM 731 O O . GLU A 1 90 ? 22.722 8.276 -28.806 1.00 41.00 90 GLU A O 1
ATOM 736 N N . GLU A 1 91 ? 21.546 7.909 -30.715 1.00 38.38 91 GLU A N 1
ATOM 737 C CA . GLU A 1 91 ? 22.629 7.498 -31.635 1.00 38.38 91 GLU A CA 1
ATOM 738 C C . GLU A 1 91 ? 23.747 8.546 -31.788 1.00 38.38 91 GLU A C 1
ATOM 740 O O . GLU A 1 91 ? 23.439 9.756 -31.912 1.00 38.38 91 GLU A O 1
#

Radius of gyration: 18.39 Å; Cα contacts (8 Å, |Δi|>4): 55; chains: 1; bounding box: 42×14×58 Å

Sequence (91 aa):
QEILEVENRYWTEMFHHLEELKKNKHFQALILKGYFQDKAVNGVSLLAQDHIVQNGKRSAVMEDLIAVSKLQDFFITVENLGSQAPDEDEE